Protein AF-A0AAV9ET97-F1 (afdb_monomer_lite)

pLDDT: mean 83.34, std 18.01, range [31.75, 98.81]

Radius of gyration: 20.13 Å; chains: 1; bounding box: 48×36×63 Å

Sequence (183 aa):
MKRQAHPFYPQLLMVDGNGLLHPRGFGLACHLGVLADLPTIGVGKNLHHVDGLTQSGMRQLLEASENCAKDLFFLTGNSGCTWGGALRSTPGSSKPIFISTGNRISLESSIKVVKMCCKYRVPESIRQADISSRAYLKNLEGSLMQHPSNEPGKEPSEDQQMTINLRRWVNLESTYAKGRAVI

Secondary structure (DSSP, 8-state):
--TT--TT--SSEEEEB-SSSSTTS--HHHHHHHHHTS-EEEEESS---BTTB-HHHHHHHHHHGGGS---EEEEE-TTS-EEEEEE--STT--S-EEEEEEESS-HHHHHHHHHHH-SSSS-HHHHHHHHHHHHHHHHHHHHHHSS----TTPPPPHHHHHHHHHHHHHHHHHHHHTT----

Foldseek 3Di:
DPPPDDPPDDQEEEDAKQACQEQVRGMPQQVCCVVVVHWYKYKYQDRDDHQNDDPVVVLVVLVVCPVPPDQKDFDQHPVRDGAAIFGPLDPPRPGTITMGGRDDDDRVVRVVVQSVQPPDRGGPNVVVVVVVVVVVVVVVVVVVVPDDDDPDPDDDDPVRVVVVVVVVVVVVVVCVVVPPDPD

Structure (mmCIF, N/CA/C/O backbone):
data_AF-A0AAV9ET97-F1
#
_entry.id   AF-A0AAV9ET97-F1
#
loop_
_atom_site.group_PDB
_atom_site.id
_atom_site.type_symbol
_atom_site.label_atom_id
_atom_site.label_alt_id
_atom_site.label_comp_id
_atom_site.label_asym_id
_atom_site.label_entity_id
_atom_site.label_seq_id
_atom_site.pdbx_PDB_ins_code
_atom_site.Cartn_x
_atom_site.Cartn_y
_atom_site.Cartn_z
_atom_site.occupancy
_atom_site.B_iso_or_equiv
_atom_site.auth_seq_id
_atom_site.auth_comp_id
_atom_site.auth_asym_id
_atom_site.auth_atom_id
_atom_site.pdbx_PDB_model_num
ATOM 1 N N . MET A 1 1 ? -19.667 -9.416 0.023 1.00 59.62 1 MET A N 1
ATOM 2 C CA . MET A 1 1 ? -20.090 -8.720 1.260 1.00 59.62 1 MET A CA 1
ATOM 3 C C . MET A 1 1 ? -20.540 -9.762 2.271 1.00 59.62 1 MET A C 1
ATOM 5 O O . MET A 1 1 ? -21.389 -10.578 1.918 1.00 59.62 1 MET A O 1
ATOM 9 N N . LYS A 1 2 ? -19.967 -9.779 3.482 1.00 70.75 2 LYS A N 1
ATOM 10 C CA . LYS A 1 2 ? -20.405 -10.695 4.549 1.00 70.75 2 LYS A CA 1
ATOM 11 C C . LYS A 1 2 ? -21.788 -10.249 5.036 1.00 70.75 2 LYS A C 1
ATOM 13 O O . LYS A 1 2 ? -21.910 -9.197 5.647 1.00 70.75 2 LYS A O 1
ATOM 18 N N . ARG A 1 3 ? -22.830 -11.021 4.707 1.00 68.31 3 ARG A N 1
ATOM 19 C CA . ARG A 1 3 ? -24.248 -10.634 4.882 1.00 68.31 3 ARG A CA 1
ATOM 20 C C . ARG A 1 3 ? -24.715 -10.568 6.345 1.00 68.31 3 ARG A C 1
ATOM 22 O O . ARG A 1 3 ? -25.786 -10.039 6.595 1.00 68.31 3 ARG A O 1
ATOM 29 N N . GLN A 1 4 ? -23.927 -11.088 7.287 1.00 81.62 4 GLN A N 1
ATOM 30 C CA . GLN A 1 4 ? -24.234 -11.134 8.727 1.00 81.62 4 GLN A CA 1
ATOM 31 C C . GLN A 1 4 ? -23.124 -10.504 9.587 1.00 81.62 4 GLN A C 1
ATOM 33 O O . GLN A 1 4 ? -22.920 -10.883 10.736 1.00 81.62 4 GLN A O 1
ATOM 38 N N . ALA A 1 5 ? -22.336 -9.592 9.018 1.00 82.62 5 ALA A N 1
ATOM 39 C CA . ALA A 1 5 ? -21.253 -8.963 9.761 1.00 82.62 5 ALA A CA 1
ATOM 40 C C . ALA A 1 5 ? -21.760 -7.837 10.679 1.00 82.62 5 ALA A C 1
ATOM 42 O O . ALA A 1 5 ? -22.814 -7.250 10.442 1.00 82.62 5 ALA A O 1
ATOM 43 N N . HIS A 1 6 ? -20.972 -7.522 11.710 1.00 91.38 6 HIS A N 1
ATOM 44 C CA . HIS A 1 6 ? -21.209 -6.378 12.590 1.00 91.38 6 HIS A CA 1
ATOM 45 C C . HIS A 1 6 ? -21.387 -5.077 11.772 1.00 91.38 6 HIS A C 1
ATOM 47 O O . HIS A 1 6 ? -20.702 -4.923 10.759 1.00 91.38 6 HIS A O 1
ATOM 53 N N . PRO A 1 7 ? -22.216 -4.101 12.196 1.00 91.38 7 PRO A N 1
ATOM 54 C CA . PRO A 1 7 ? -22.425 -2.849 11.453 1.00 91.38 7 PRO A CA 1
ATOM 55 C C . PRO A 1 7 ? -21.145 -2.060 11.131 1.00 91.38 7 PRO A C 1
ATOM 57 O O . PRO A 1 7 ? -21.079 -1.359 10.127 1.00 91.38 7 PRO A O 1
ATOM 60 N N . PHE A 1 8 ? -20.112 -2.20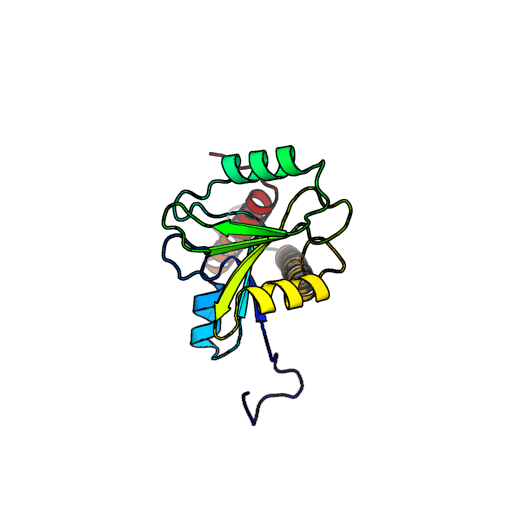3 11.963 1.00 91.44 8 PHE A N 1
ATOM 61 C CA . PHE A 1 8 ? -18.792 -1.585 11.762 1.00 91.44 8 PHE A CA 1
ATOM 62 C C . PHE A 1 8 ? -17.778 -2.494 11.057 1.00 91.44 8 PHE A C 1
ATOM 64 O O . PHE A 1 8 ? -16.581 -2.213 11.067 1.00 91.44 8 PHE A O 1
ATOM 71 N N . TYR A 1 9 ? -18.222 -3.608 10.475 1.00 93.00 9 TYR A N 1
ATOM 72 C CA . TYR A 1 9 ? -17.326 -4.493 9.750 1.00 93.00 9 TYR A CA 1
ATOM 73 C C . TYR A 1 9 ? -16.830 -3.806 8.471 1.00 93.00 9 TYR A C 1
ATOM 75 O O . TYR A 1 9 ? -17.643 -3.312 7.682 1.00 93.00 9 TYR A O 1
ATOM 83 N N . PRO A 1 10 ? -15.510 -3.762 8.233 1.00 94.62 10 PRO A N 1
ATOM 84 C CA . PRO A 1 10 ? -14.967 -3.025 7.109 1.00 94.62 10 PRO A CA 1
ATOM 85 C C . PRO A 1 10 ? -15.333 -3.700 5.788 1.00 94.62 10 PRO A C 1
ATOM 87 O O . PRO A 1 10 ? -15.259 -4.918 5.634 1.00 94.62 10 PRO A O 1
ATOM 90 N N . GLN A 1 11 ? -15.680 -2.882 4.800 1.00 95.25 11 GLN A N 1
ATOM 91 C CA . GLN A 1 11 ? -15.860 -3.331 3.417 1.00 95.25 11 GLN A CA 1
ATOM 92 C C . GLN A 1 11 ? -14.517 -3.496 2.694 1.00 95.25 11 GLN A C 1
ATOM 94 O O . GLN A 1 11 ? -14.438 -4.201 1.690 1.00 95.25 11 GLN A O 1
ATOM 99 N N . LEU A 1 12 ? -13.476 -2.835 3.204 1.00 97.06 12 LEU A N 1
ATOM 100 C CA . LEU A 1 12 ? -12.127 -2.816 2.664 1.00 97.06 12 LEU A CA 1
ATOM 101 C C . LEU A 1 12 ? -11.125 -2.549 3.789 1.00 97.06 12 LEU A C 1
ATOM 103 O O . LEU A 1 12 ? -11.388 -1.742 4.681 1.00 97.06 12 LEU A O 1
ATOM 107 N N . LEU A 1 13 ? -9.960 -3.187 3.713 1.00 97.94 13 LEU A N 1
ATOM 108 C CA . LEU A 1 13 ? -8.848 -2.970 4.634 1.00 97.94 13 LEU A CA 1
ATOM 109 C C . LEU A 1 13 ? -7.650 -2.350 3.905 1.00 97.94 13 LEU A C 1
ATOM 111 O O . LEU A 1 13 ? -7.198 -2.852 2.876 1.00 9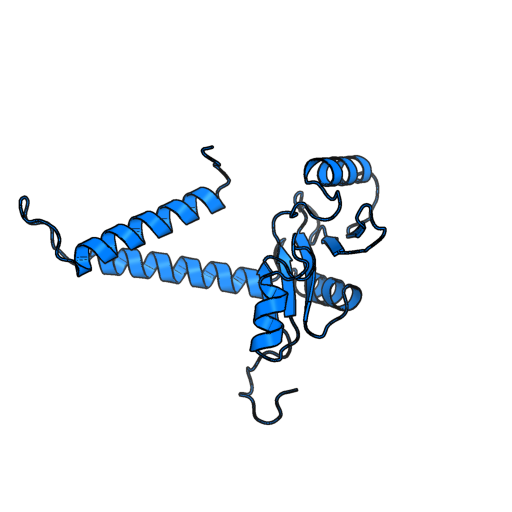7.94 13 LEU A O 1
ATOM 115 N N . MET A 1 14 ? -7.106 -1.270 4.463 1.00 98.50 14 MET A N 1
ATOM 116 C CA . MET A 1 14 ? -5.799 -0.741 4.070 1.00 98.50 14 MET A CA 1
ATOM 117 C C . MET A 1 14 ? -4.748 -1.274 5.035 1.00 98.50 14 MET A C 1
ATOM 119 O O . MET A 1 14 ? -4.918 -1.169 6.248 1.00 98.50 14 MET A O 1
ATOM 123 N N . VAL A 1 15 ? -3.676 -1.840 4.498 1.00 98.31 15 VAL A N 1
ATOM 124 C CA . VAL A 1 15 ? -2.622 -2.493 5.275 1.00 98.31 15 VAL A CA 1
ATOM 125 C C . VAL A 1 15 ? -1.333 -1.689 5.138 1.00 98.31 15 VAL A C 1
ATOM 127 O O . VAL A 1 15 ? -0.931 -1.373 4.018 1.00 98.31 15 VAL A O 1
ATOM 130 N N . ASP A 1 16 ? -0.682 -1.373 6.263 1.00 97.56 16 ASP A N 1
ATOM 131 C CA . ASP A 1 16 ? 0.663 -0.774 6.288 1.00 97.56 16 ASP A CA 1
ATOM 132 C C . ASP A 1 16 ? 1.697 -1.833 5.886 1.00 97.56 16 ASP A C 1
ATOM 134 O O . ASP A 1 16 ? 2.246 -2.561 6.711 1.00 97.56 16 ASP A O 1
ATOM 138 N N . GLY A 1 17 ? 1.867 -2.008 4.581 1.00 96.94 17 GLY A N 1
ATOM 139 C CA . GLY A 1 17 ? 2.626 -3.102 3.993 1.00 96.94 17 GLY A CA 1
ATOM 140 C C . GLY A 1 17 ? 2.250 -3.319 2.534 1.00 96.94 17 GLY A C 1
ATOM 141 O O . GLY A 1 17 ? 1.366 -2.658 1.995 1.00 96.94 17 GLY A O 1
ATOM 142 N N . ASN A 1 18 ? 2.924 -4.256 1.873 1.00 97.88 18 ASN A N 1
ATOM 143 C CA . ASN A 1 18 ? 2.721 -4.490 0.445 1.00 97.88 18 ASN A CA 1
ATOM 144 C C . ASN A 1 18 ? 1.680 -5.576 0.154 1.00 97.88 18 ASN A C 1
ATOM 146 O O . ASN A 1 18 ? 1.458 -6.486 0.955 1.00 97.88 18 ASN A O 1
ATOM 150 N N . GLY A 1 19 ? 1.057 -5.466 -1.017 1.00 98.25 19 GLY A N 1
ATOM 151 C CA . GLY A 1 19 ? 0.266 -6.505 -1.664 1.00 98.25 19 GLY A CA 1
ATOM 152 C C . GLY A 1 19 ? 1.089 -7.206 -2.744 1.00 98.25 19 GLY A C 1
ATOM 153 O O . GLY A 1 19 ? 2.129 -7.786 -2.433 1.00 98.25 19 GLY A O 1
ATOM 154 N N . LEU A 1 20 ? 0.650 -7.130 -4.004 1.00 97.56 20 LEU A N 1
ATOM 155 C CA . LEU A 1 20 ? 1.353 -7.730 -5.145 1.00 97.56 20 LEU A CA 1
ATOM 156 C C . LEU A 1 20 ? 2.767 -7.166 -5.345 1.00 97.56 20 LEU A C 1
ATOM 158 O O . LEU A 1 20 ? 3.630 -7.898 -5.816 1.00 97.56 20 LEU A O 1
ATOM 162 N N . LEU A 1 21 ? 3.032 -5.911 -4.949 1.00 96.88 21 LEU A N 1
ATOM 163 C CA . LEU A 1 21 ? 4.361 -5.274 -4.973 1.00 96.88 21 LEU A CA 1
ATOM 164 C C . LEU A 1 21 ? 5.288 -5.889 -3.909 1.00 96.88 21 LEU A C 1
ATOM 166 O O . LEU A 1 21 ? 5.671 -5.268 -2.919 1.00 96.88 21 LEU A O 1
ATOM 170 N N . HIS A 1 22 ? 5.618 -7.157 -4.092 1.00 96.44 22 HIS A N 1
ATOM 171 C CA . HIS A 1 22 ? 6.396 -7.970 -3.179 1.00 96.44 22 HIS A CA 1
ATOM 172 C C . HIS A 1 22 ? 7.272 -8.928 -4.000 1.00 96.44 22 HIS A C 1
ATOM 174 O O . HIS A 1 22 ? 6.802 -9.408 -5.028 1.00 96.44 22 HIS A O 1
ATOM 180 N N . PRO A 1 23 ? 8.498 -9.284 -3.563 1.00 92.69 23 PRO A N 1
ATOM 181 C CA . PRO A 1 23 ? 9.394 -10.145 -4.348 1.00 92.69 23 PRO A CA 1
ATOM 182 C C . PRO A 1 23 ? 8.786 -11.491 -4.767 1.00 92.69 23 PRO A C 1
ATOM 184 O O . PRO A 1 23 ? 9.138 -12.045 -5.798 1.00 92.69 23 PRO A O 1
ATOM 187 N N . ARG A 1 24 ? 7.848 -12.009 -3.964 1.00 94.69 24 ARG A N 1
ATOM 188 C CA . ARG A 1 24 ? 7.096 -13.249 -4.234 1.00 94.69 24 ARG A CA 1
ATOM 189 C C . ARG A 1 24 ? 5.695 -13.020 -4.820 1.00 94.69 24 ARG A C 1
ATOM 191 O O . ARG A 1 24 ? 4.883 -13.933 -4.803 1.00 94.69 24 ARG A O 1
ATOM 198 N N . GLY A 1 25 ? 5.356 -11.791 -5.207 1.00 95.44 25 GLY A N 1
ATOM 199 C CA . GLY A 1 25 ? 4.017 -11.421 -5.683 1.00 95.44 25 GLY A CA 1
ATOM 200 C C . GLY A 1 25 ? 2.892 -11.568 -4.651 1.00 95.44 25 GLY A C 1
ATOM 201 O O . GLY A 1 25 ? 1.725 -11.525 -5.014 1.00 95.44 25 GLY A O 1
ATOM 202 N N . PHE A 1 26 ? 3.216 -11.772 -3.370 1.00 97.56 26 PHE A N 1
ATOM 203 C CA . PHE A 1 26 ? 2.240 -12.062 -2.318 1.00 97.56 26 PHE A CA 1
ATOM 204 C C . PHE A 1 26 ? 2.684 -11.473 -0.973 1.00 97.56 26 PHE A C 1
ATOM 206 O O . PHE A 1 26 ? 3.321 -12.141 -0.157 1.00 97.56 26 PHE A O 1
ATOM 213 N N . GLY A 1 27 ? 2.422 -10.180 -0.775 1.00 97.81 27 GLY A N 1
ATOM 214 C CA . GLY A 1 27 ? 2.723 -9.469 0.467 1.00 97.81 27 GLY A CA 1
ATOM 215 C C . GLY A 1 27 ? 1.649 -9.628 1.552 1.00 97.81 27 GLY A C 1
ATOM 216 O O . GLY A 1 27 ? 0.651 -10.331 1.380 1.00 97.81 27 GLY A O 1
ATOM 217 N N . LEU A 1 28 ? 1.838 -8.931 2.679 1.00 98.12 28 LEU A N 1
ATOM 218 C CA . LEU A 1 28 ? 0.938 -8.978 3.837 1.00 98.12 28 LEU A CA 1
ATOM 219 C C . LEU A 1 28 ? -0.509 -8.610 3.481 1.00 98.12 28 LEU A C 1
ATOM 221 O O . LEU A 1 28 ? -1.437 -9.252 3.967 1.00 98.12 28 LEU A O 1
ATOM 225 N N . ALA A 1 29 ? -0.714 -7.613 2.615 1.00 98.44 29 ALA A N 1
ATOM 226 C CA . ALA A 1 29 ? -2.057 -7.205 2.212 1.00 98.44 29 ALA A CA 1
ATOM 227 C C . ALA A 1 29 ? -2.774 -8.304 1.412 1.00 98.44 29 ALA A C 1
ATOM 229 O O . ALA A 1 29 ? -3.967 -8.525 1.619 1.00 98.44 29 ALA A O 1
ATOM 230 N N . CYS A 1 30 ? -2.055 -9.024 0.542 1.00 98.62 30 CYS A N 1
ATOM 231 C CA . CYS A 1 30 ? -2.596 -10.185 -0.169 1.00 98.62 30 CYS A CA 1
ATOM 232 C C . CYS A 1 30 ? -2.950 -11.300 0.813 1.00 98.62 30 CYS A C 1
ATOM 234 O O . CYS A 1 30 ? -4.077 -11.789 0.812 1.00 98.62 30 CYS A O 1
ATOM 236 N N . HIS A 1 31 ? -2.006 -11.646 1.691 1.00 98.50 31 HIS A N 1
ATOM 237 C CA . HIS A 1 31 ? -2.173 -12.724 2.657 1.00 98.50 31 HIS A CA 1
ATOM 238 C C . HIS A 1 31 ? -3.376 -12.490 3.580 1.00 98.50 31 HIS A C 1
ATOM 240 O O . HIS A 1 31 ? -4.258 -13.344 3.672 1.00 98.50 31 HIS A O 1
ATOM 246 N N . LEU A 1 32 ? -3.463 -11.303 4.190 1.00 98.12 32 LEU A N 1
ATOM 247 C CA . LEU A 1 32 ? -4.587 -10.927 5.044 1.00 98.12 32 LEU A CA 1
ATOM 248 C C . LEU A 1 32 ? -5.909 -10.930 4.272 1.00 98.12 32 LEU A C 1
ATOM 250 O O . LEU A 1 32 ? -6.915 -11.405 4.787 1.00 98.12 32 LEU A O 1
ATOM 254 N N . GLY A 1 33 ? -5.919 -10.410 3.043 1.00 98.00 33 GLY A N 1
ATOM 255 C CA . GLY A 1 33 ? -7.137 -10.307 2.243 1.00 98.00 33 GLY A CA 1
ATOM 256 C C . GLY A 1 33 ? -7.726 -11.663 1.879 1.00 98.00 33 GLY A C 1
ATOM 257 O O . GLY A 1 33 ? -8.943 -11.832 1.956 1.00 98.00 33 GLY A O 1
ATOM 258 N N . VAL A 1 34 ? -6.868 -12.627 1.532 1.00 97.81 34 VAL A N 1
ATOM 259 C CA . VAL A 1 34 ? -7.275 -14.009 1.253 1.00 97.81 34 VAL A CA 1
ATOM 260 C C . VAL A 1 34 ? -7.846 -14.665 2.510 1.00 97.81 34 VAL A C 1
ATOM 262 O O . VAL A 1 34 ? -8.966 -15.164 2.465 1.00 97.81 34 VAL A O 1
ATOM 265 N N . LEU A 1 35 ? -7.129 -14.608 3.639 1.00 97.75 35 LEU A N 1
ATOM 266 C CA . LEU A 1 35 ? -7.578 -15.230 4.892 1.00 97.75 35 LEU A CA 1
ATOM 267 C C . LEU A 1 35 ? -8.861 -14.598 5.449 1.00 97.75 35 LEU A C 1
ATOM 269 O O . LEU A 1 35 ? -9.736 -15.297 5.954 1.00 97.75 35 LEU A O 1
ATOM 273 N N . ALA A 1 36 ? -8.988 -13.273 5.362 1.00 93.69 36 ALA A N 1
ATOM 274 C CA . ALA A 1 36 ? -10.145 -12.549 5.879 1.00 93.69 36 ALA A CA 1
ATOM 275 C C . ALA A 1 36 ? -11.361 -12.584 4.936 1.00 93.69 36 ALA A C 1
ATOM 277 O O . ALA A 1 36 ? -12.456 -12.182 5.348 1.00 93.69 36 ALA A O 1
ATOM 278 N N . ASP A 1 37 ? -11.174 -13.042 3.693 1.00 94.81 37 ASP A N 1
ATOM 279 C CA . ASP A 1 37 ? -12.110 -12.897 2.576 1.00 94.81 37 ASP A CA 1
ATOM 280 C C . ASP A 1 37 ? -12.622 -11.451 2.431 1.00 94.81 37 ASP A C 1
ATOM 282 O O . ASP A 1 37 ? -13.823 -11.163 2.422 1.00 94.81 37 ASP A O 1
ATOM 286 N N . LEU A 1 38 ? -11.674 -10.514 2.379 1.00 95.88 38 LEU A N 1
ATOM 287 C CA . LEU A 1 38 ? -11.934 -9.078 2.303 1.00 95.88 38 LEU A CA 1
ATOM 288 C C . LEU A 1 38 ? -11.110 -8.413 1.198 1.00 95.88 38 LEU A C 1
ATOM 290 O O . LEU A 1 38 ? -9.961 -8.809 0.970 1.00 95.88 38 LEU A O 1
ATOM 294 N N . PRO A 1 39 ? -11.656 -7.373 0.538 1.00 98.19 39 PRO A N 1
ATOM 295 C CA . PRO A 1 39 ? -10.859 -6.475 -0.274 1.00 98.19 39 PRO A CA 1
ATOM 296 C C . PRO A 1 39 ? -9.747 -5.829 0.553 1.00 98.19 39 PRO A C 1
ATOM 298 O O . PRO A 1 39 ? -10.006 -5.251 1.613 1.00 98.19 39 PRO A O 1
ATOM 301 N N . THR A 1 40 ? -8.513 -5.908 0.064 1.00 98.69 40 THR A N 1
ATOM 302 C CA . THR A 1 40 ? -7.345 -5.323 0.733 1.00 98.69 40 THR A CA 1
ATOM 303 C C . THR A 1 40 ? -6.495 -4.507 -0.224 1.00 98.69 40 THR A C 1
ATOM 305 O O . THR A 1 40 ? -6.321 -4.864 -1.391 1.00 98.69 40 THR A O 1
ATOM 308 N N . ILE A 1 41 ? -5.921 -3.426 0.299 1.00 98.81 41 ILE A N 1
ATOM 309 C CA . ILE A 1 41 ? -4.941 -2.583 -0.387 1.00 98.81 41 ILE A CA 1
ATOM 310 C C . ILE A 1 41 ? -3.658 -2.573 0.441 1.00 98.81 41 ILE A C 1
ATOM 312 O O . ILE A 1 41 ? -3.703 -2.303 1.642 1.00 98.81 41 ILE A O 1
ATOM 316 N N . GLY A 1 42 ? -2.521 -2.839 -0.199 1.00 98.62 42 GLY A N 1
ATOM 317 C CA . GLY A 1 42 ? -1.213 -2.617 0.404 1.0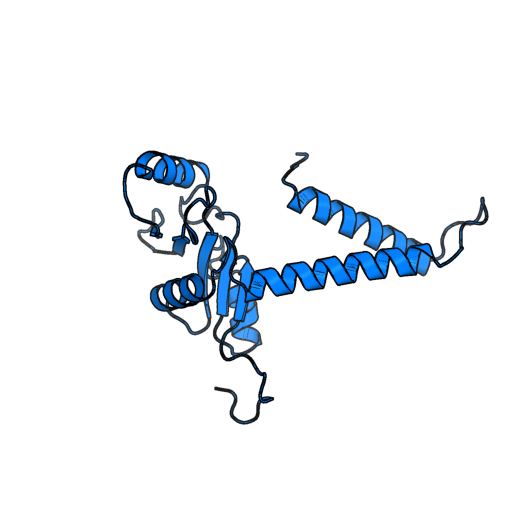0 98.62 42 GLY A CA 1
ATOM 318 C C . GLY A 1 42 ? -0.768 -1.172 0.206 1.00 98.62 42 GLY A C 1
ATOM 319 O O . GLY A 1 42 ? -0.750 -0.688 -0.927 1.00 98.62 42 GLY A O 1
ATOM 320 N N . VAL A 1 43 ? -0.411 -0.490 1.293 1.00 98.50 43 VAL A N 1
ATOM 321 C CA . VAL A 1 43 ? 0.145 0.866 1.284 1.00 98.50 43 VAL A CA 1
ATOM 322 C C . VAL A 1 43 ? 1.493 0.850 2.002 1.00 98.50 43 VAL A C 1
ATOM 324 O O . VAL A 1 43 ? 1.571 0.913 3.226 1.00 98.50 43 VAL A O 1
ATOM 327 N N . GLY A 1 44 ? 2.570 0.765 1.228 1.00 96.25 44 GLY A N 1
ATOM 328 C CA . GLY A 1 44 ? 3.941 0.785 1.720 1.00 96.25 44 GLY A CA 1
ATOM 329 C C . GLY A 1 44 ? 4.509 2.200 1.839 1.00 96.25 44 GLY A C 1
ATOM 330 O O . GLY A 1 44 ? 4.247 3.080 1.017 1.00 96.25 44 GLY A O 1
ATOM 331 N N . LYS A 1 45 ? 5.359 2.425 2.846 1.00 92.94 45 LYS A N 1
ATOM 332 C CA . LYS A 1 45 ? 6.141 3.672 2.998 1.00 92.94 45 LYS A CA 1
ATOM 333 C C . LYS A 1 45 ? 7.461 3.644 2.219 1.00 92.94 45 LYS A C 1
ATOM 335 O O . LYS A 1 45 ? 8.042 4.707 2.014 1.00 92.94 45 LYS A O 1
ATOM 340 N N . ASN A 1 46 ? 7.894 2.450 1.806 1.00 90.88 46 ASN A N 1
ATOM 341 C CA . ASN A 1 46 ? 9.117 2.159 1.064 1.00 90.88 46 ASN A CA 1
ATOM 342 C C . ASN A 1 46 ? 8.790 1.217 -0.111 1.00 90.88 46 ASN A C 1
ATOM 344 O O . ASN A 1 46 ? 7.999 0.289 0.045 1.00 90.88 46 ASN A O 1
ATOM 348 N N . LEU A 1 47 ? 9.428 1.430 -1.259 1.00 89.88 47 LEU A N 1
ATOM 349 C CA . LEU A 1 47 ? 9.444 0.518 -2.398 1.00 89.88 47 LEU A CA 1
ATOM 350 C C . LEU A 1 47 ? 10.268 -0.736 -2.083 1.00 89.88 47 LEU A C 1
ATOM 352 O O . LEU A 1 47 ? 11.401 -0.640 -1.602 1.00 89.88 47 LEU A O 1
ATOM 356 N N . HIS A 1 48 ? 9.704 -1.903 -2.387 1.00 89.25 48 HIS A N 1
ATOM 357 C CA . HIS A 1 48 ? 10.431 -3.170 -2.397 1.00 89.25 48 HIS A CA 1
ATOM 358 C C . HIS A 1 48 ? 11.119 -3.376 -3.746 1.00 89.25 48 HIS A C 1
ATOM 360 O O . HIS A 1 48 ? 10.593 -2.965 -4.779 1.00 89.25 48 HIS A O 1
ATOM 366 N N . HIS A 1 49 ? 12.271 -4.049 -3.734 1.00 89.75 49 HIS A N 1
ATOM 367 C CA . HIS A 1 49 ? 12.924 -4.461 -4.969 1.00 89.75 49 HIS A CA 1
ATOM 368 C C . HIS A 1 49 ? 12.140 -5.608 -5.611 1.00 89.75 49 HIS A C 1
ATOM 370 O O . HIS A 1 49 ? 12.084 -6.708 -5.060 1.00 89.75 49 HIS A O 1
ATOM 376 N N . VAL A 1 50 ? 11.490 -5.328 -6.737 1.00 92.06 50 VAL A N 1
ATOM 377 C CA . VAL A 1 50 ? 10.634 -6.277 -7.459 1.00 92.06 50 VAL A CA 1
ATOM 378 C C . VAL A 1 50 ? 10.817 -6.029 -8.943 1.00 92.06 50 VAL A C 1
ATOM 380 O O . VAL A 1 50 ? 10.644 -4.899 -9.381 1.00 92.06 50 VAL A O 1
ATOM 383 N N . ASP A 1 51 ? 11.156 -7.066 -9.709 1.00 92.69 51 ASP A N 1
ATOM 384 C CA . ASP A 1 51 ? 11.163 -6.998 -11.178 1.00 92.69 51 ASP A CA 1
ATOM 385 C C . ASP A 1 51 ? 11.946 -5.786 -11.734 1.00 92.69 51 ASP A C 1
ATOM 387 O O . ASP A 1 51 ? 11.465 -5.024 -12.568 1.00 92.69 51 ASP A O 1
ATOM 391 N N . GLY A 1 52 ? 13.142 -5.536 -11.190 1.00 91.00 52 GLY A N 1
ATOM 392 C CA . GLY A 1 52 ? 13.996 -4.408 -11.585 1.00 91.00 52 GLY A CA 1
ATOM 393 C C . GLY A 1 52 ? 13.613 -3.045 -10.996 1.00 91.00 52 GLY A C 1
ATOM 394 O O . GLY A 1 52 ? 14.398 -2.102 -11.093 1.00 91.00 52 GLY A O 1
ATOM 395 N N . LEU A 1 53 ? 12.470 -2.924 -10.312 1.00 91.88 53 LEU A N 1
ATOM 396 C CA . LEU A 1 53 ? 12.098 -1.707 -9.592 1.00 91.88 53 LEU A CA 1
ATOM 397 C C . LEU A 1 53 ? 13.064 -1.479 -8.426 1.00 91.88 53 LEU A C 1
ATOM 399 O O . LEU A 1 53 ? 13.232 -2.326 -7.547 1.00 91.88 53 LEU A O 1
ATOM 403 N N . THR A 1 54 ? 13.710 -0.317 -8.400 1.00 88.44 54 THR A N 1
ATOM 404 C CA . THR A 1 54 ? 14.668 0.065 -7.357 1.00 88.44 54 THR A CA 1
ATOM 405 C C . THR A 1 54 ? 14.292 1.401 -6.738 1.00 88.44 54 THR A C 1
ATOM 407 O O . THR A 1 54 ? 13.703 2.272 -7.377 1.00 88.44 54 THR A O 1
ATOM 410 N N . GLN A 1 55 ? 14.675 1.581 -5.474 1.00 84.94 55 GLN A N 1
ATOM 411 C CA . GLN A 1 55 ? 14.517 2.852 -4.765 1.00 84.94 55 GLN A CA 1
ATOM 412 C C . GLN A 1 55 ? 15.294 3.988 -5.435 1.00 84.94 55 GLN A C 1
ATOM 414 O O . GLN A 1 55 ? 14.781 5.096 -5.543 1.00 84.94 55 GLN A O 1
ATOM 419 N N . SER A 1 56 ? 16.511 3.710 -5.912 1.00 83.94 56 SER A N 1
ATOM 420 C CA . SER A 1 56 ? 17.342 4.677 -6.634 1.00 83.94 56 SER A CA 1
ATOM 421 C C . SER A 1 56 ? 16.696 5.105 -7.949 1.00 83.94 56 SER A C 1
ATOM 423 O O . SER A 1 56 ? 16.557 6.304 -8.181 1.00 83.94 56 SER A O 1
ATOM 425 N N . GLY A 1 57 ? 16.228 4.152 -8.762 1.00 83.75 57 GLY A N 1
ATOM 426 C CA . GLY A 1 57 ? 15.534 4.453 -10.015 1.00 83.75 57 GLY A CA 1
ATOM 427 C C . GLY A 1 57 ? 14.245 5.243 -9.789 1.00 83.75 57 GLY A C 1
ATOM 428 O O . GLY A 1 57 ? 13.991 6.231 -10.474 1.00 83.75 57 GLY A O 1
ATOM 429 N N . MET A 1 58 ? 13.466 4.883 -8.762 1.00 84.75 58 MET A N 1
ATOM 430 C CA . MET A 1 58 ? 12.266 5.636 -8.392 1.00 84.75 58 MET A CA 1
ATOM 431 C C . MET A 1 58 ? 12.603 7.060 -7.945 1.00 84.75 58 MET A C 1
ATOM 433 O O . MET A 1 58 ? 11.918 8.005 -8.325 1.00 84.75 58 MET A O 1
ATOM 437 N N . ARG A 1 59 ? 13.649 7.230 -7.134 1.00 83.25 59 ARG A N 1
ATOM 438 C CA . ARG A 1 59 ? 14.077 8.545 -6.655 1.00 83.25 59 ARG A CA 1
ATOM 439 C C . ARG A 1 59 ? 14.495 9.450 -7.813 1.00 83.25 59 ARG A C 1
ATOM 441 O O . ARG A 1 59 ? 14.017 10.574 -7.876 1.00 83.25 59 ARG A O 1
ATOM 448 N N . GLN A 1 60 ? 15.283 8.934 -8.753 1.00 82.12 60 GLN A N 1
ATOM 449 C CA . GLN A 1 60 ? 15.670 9.666 -9.962 1.00 82.12 60 GLN A CA 1
ATOM 450 C C . GLN A 1 60 ? 14.454 10.053 -10.812 1.00 82.12 60 GLN A C 1
ATOM 452 O O . GLN A 1 60 ? 14.360 11.189 -11.267 1.00 82.12 60 GLN A O 1
ATOM 457 N N . LEU A 1 61 ? 13.492 9.138 -10.985 1.00 81.19 61 LEU A N 1
ATOM 458 C CA . LEU A 1 61 ? 12.252 9.421 -11.712 1.00 81.19 61 LEU A CA 1
ATOM 459 C C . LEU A 1 61 ? 11.444 10.534 -11.031 1.00 81.19 61 LEU A C 1
ATOM 461 O O . LEU A 1 61 ? 10.938 11.430 -11.702 1.00 81.19 61 LEU A O 1
ATOM 465 N N . LEU A 1 62 ? 11.349 10.494 -9.700 1.00 79.06 62 LEU A N 1
ATOM 466 C CA . LEU A 1 62 ? 10.650 11.504 -8.908 1.00 79.06 62 LEU A CA 1
ATOM 467 C C . LEU A 1 62 ? 11.331 12.870 -8.984 1.00 79.06 62 LEU A C 1
ATOM 469 O O . LEU A 1 62 ? 10.621 13.858 -9.147 1.00 79.06 62 LEU A O 1
ATOM 473 N N . GLU A 1 63 ? 12.660 12.915 -8.889 1.00 79.06 63 GLU A N 1
ATOM 474 C CA . GLU A 1 63 ? 13.476 14.133 -9.000 1.00 79.06 63 GLU A CA 1
ATOM 475 C C . GLU A 1 63 ? 13.355 14.748 -10.406 1.00 79.06 63 GLU A C 1
ATOM 477 O O . GLU A 1 63 ? 13.037 15.925 -10.548 1.00 79.06 63 GLU A O 1
ATOM 482 N N . ALA A 1 64 ? 13.477 13.940 -11.465 1.00 75.31 64 ALA A N 1
ATOM 483 C CA . ALA A 1 64 ? 13.295 14.402 -12.845 1.00 75.31 64 ALA A CA 1
ATOM 484 C C . ALA A 1 64 ? 11.868 14.915 -13.120 1.00 75.31 64 ALA A C 1
ATOM 486 O O . ALA A 1 64 ? 11.654 15.788 -13.962 1.00 75.31 64 ALA A O 1
ATOM 487 N N . SER A 1 65 ? 10.883 14.373 -12.403 1.00 69.19 65 SER A N 1
ATOM 488 C CA . SER A 1 65 ? 9.474 14.743 -12.529 1.00 69.19 65 SER A CA 1
ATOM 489 C C . SER A 1 65 ? 9.037 15.911 -11.642 1.00 69.19 65 SER A C 1
ATOM 491 O O . SER A 1 65 ? 7.860 16.256 -11.675 1.00 69.19 65 SER A O 1
ATOM 493 N N . GLU A 1 66 ? 9.930 16.547 -10.873 1.00 61.94 66 GLU A N 1
ATOM 494 C CA . GLU A 1 66 ? 9.568 17.704 -10.031 1.00 61.94 66 GLU A CA 1
ATOM 495 C C . GLU A 1 66 ? 8.997 18.882 -10.837 1.00 61.94 66 GLU A C 1
ATOM 497 O O . GLU A 1 66 ? 8.195 19.651 -10.314 1.00 61.94 66 GLU A O 1
ATOM 502 N N . ASN A 1 67 ? 9.301 18.949 -12.136 1.00 58.97 67 ASN A N 1
ATOM 503 C CA . ASN A 1 67 ? 8.744 19.925 -13.078 1.00 58.97 67 ASN A CA 1
ATOM 504 C C . ASN A 1 67 ? 7.405 19.493 -13.714 1.00 58.97 67 ASN A C 1
ATOM 506 O O . ASN A 1 67 ? 6.864 20.195 -14.567 1.00 58.97 67 ASN A O 1
ATOM 510 N N . CYS A 1 68 ? 6.867 18.328 -13.343 1.00 58.88 68 CYS A N 1
ATOM 511 C CA . CYS A 1 68 ? 5.642 17.753 -13.889 1.00 58.88 68 CYS A CA 1
ATOM 512 C C . CYS A 1 68 ? 4.590 17.602 -12.782 1.00 58.88 68 CYS A C 1
ATOM 514 O O . CYS A 1 68 ? 4.841 16.990 -11.750 1.00 58.88 68 CYS A O 1
ATOM 516 N N . ALA A 1 69 ? 3.364 18.073 -13.020 1.00 63.34 69 ALA A N 1
ATOM 517 C CA . ALA A 1 69 ? 2.248 18.001 -12.066 1.00 63.34 69 ALA A CA 1
ATOM 518 C C . ALA A 1 69 ? 1.661 16.578 -11.870 1.00 63.34 69 ALA A C 1
ATOM 520 O O . ALA A 1 69 ? 0.477 16.418 -11.570 1.00 63.34 69 ALA A O 1
ATOM 521 N N . LYS A 1 70 ? 2.448 15.519 -12.099 1.00 75.12 70 LYS A N 1
ATOM 522 C CA . LYS A 1 70 ? 1.995 14.134 -11.933 1.00 75.12 70 LYS A CA 1
ATOM 523 C C . LYS A 1 70 ? 2.241 13.672 -10.500 1.00 75.12 70 LYS A C 1
ATOM 525 O O . LYS A 1 70 ? 3.365 13.384 -10.110 1.00 75.12 70 LYS A O 1
ATOM 530 N N . ASP A 1 71 ? 1.156 13.514 -9.749 1.00 86.50 71 ASP A N 1
ATOM 531 C CA . ASP A 1 71 ? 1.195 12.966 -8.386 1.00 86.50 71 ASP A CA 1
ATOM 532 C C . ASP A 1 71 ? 1.316 11.435 -8.350 1.00 86.50 71 ASP A C 1
ATOM 534 O O . ASP A 1 71 ? 1.561 10.862 -7.289 1.00 86.50 71 ASP A O 1
ATOM 538 N N . LEU A 1 72 ? 1.105 10.758 -9.483 1.00 92.19 72 LEU A N 1
ATOM 539 C CA . LEU A 1 72 ? 1.027 9.302 -9.587 1.00 92.19 72 LEU A CA 1
ATOM 540 C C . LEU A 1 72 ? 1.957 8.772 -10.679 1.00 92.19 72 LEU A C 1
ATOM 542 O O . LEU A 1 72 ? 1.873 9.186 -11.836 1.00 92.19 72 LEU A O 1
ATOM 546 N N . PHE A 1 73 ? 2.756 7.773 -10.314 1.00 93.19 73 PHE A N 1
ATOM 547 C CA . PHE A 1 73 ? 3.621 7.021 -11.217 1.00 93.19 73 PHE A CA 1
ATOM 548 C C . PHE A 1 73 ? 3.288 5.539 -11.106 1.00 93.19 73 PHE A C 1
ATOM 550 O O . PHE A 1 73 ? 3.308 4.982 -10.009 1.00 93.19 73 PHE A O 1
ATOM 557 N N . PHE A 1 74 ? 2.984 4.887 -12.225 1.00 94.94 74 PHE A N 1
ATOM 558 C CA . PHE A 1 74 ? 2.817 3.436 -12.241 1.00 94.94 74 PHE A CA 1
ATOM 559 C C . PHE A 1 74 ? 4.177 2.744 -12.139 1.00 94.94 74 PHE A C 1
ATOM 561 O O . PHE A 1 74 ? 5.151 3.161 -12.761 1.00 94.94 74 PHE A O 1
ATOM 568 N N . LEU A 1 75 ? 4.231 1.690 -11.331 1.00 95.00 75 LEU A N 1
ATOM 569 C CA . LEU A 1 75 ? 5.434 0.914 -11.058 1.00 95.00 75 LEU A CA 1
ATOM 570 C C . LEU A 1 75 ? 5.454 -0.297 -11.985 1.00 95.00 75 LEU A C 1
ATOM 572 O O . LEU A 1 75 ? 5.019 -1.387 -11.608 1.00 95.00 75 LEU A O 1
ATOM 576 N N . THR A 1 76 ? 5.908 -0.075 -13.213 1.00 95.19 76 THR A N 1
ATOM 577 C CA . THR A 1 76 ? 6.061 -1.126 -14.220 1.00 95.19 76 THR A CA 1
ATOM 578 C C . THR A 1 76 ? 7.481 -1.671 -14.168 1.00 95.19 76 THR A C 1
ATOM 580 O O . THR A 1 76 ? 8.434 -0.907 -14.307 1.00 95.19 76 THR A O 1
ATOM 583 N N . GLY A 1 77 ? 7.615 -2.969 -13.906 1.00 94.00 77 GLY A N 1
ATOM 584 C CA . GLY A 1 77 ? 8.913 -3.635 -13.845 1.00 94.00 77 GLY A CA 1
ATOM 585 C C . GLY A 1 77 ? 9.451 -4.011 -15.227 1.00 94.00 77 GLY A C 1
ATOM 586 O O . GLY A 1 77 ? 8.807 -3.778 -16.253 1.00 94.00 77 GLY A O 1
ATOM 587 N N . ASN A 1 78 ? 10.635 -4.618 -15.253 1.00 94.50 78 ASN A N 1
ATOM 588 C CA . ASN A 1 78 ? 11.338 -5.007 -16.478 1.00 94.50 78 ASN A CA 1
ATOM 589 C C . ASN A 1 78 ? 10.560 -6.037 -17.309 1.00 94.50 78 ASN A C 1
ATOM 591 O O . ASN A 1 78 ? 10.697 -6.065 -18.529 1.00 94.50 78 ASN A O 1
ATOM 595 N N . SER A 1 79 ? 9.719 -6.855 -16.670 1.00 94.06 79 SER A N 1
ATOM 596 C CA . SER A 1 79 ? 8.815 -7.782 -17.362 1.00 94.06 79 SER A CA 1
ATOM 597 C C . SER A 1 79 ? 7.673 -7.095 -18.129 1.00 94.06 79 SER A C 1
ATOM 599 O O . SER A 1 79 ? 6.937 -7.760 -18.855 1.00 94.06 79 SER A O 1
ATOM 601 N N . GLY A 1 80 ? 7.476 -5.785 -17.943 1.00 94.44 80 GLY A N 1
ATOM 602 C CA . GLY A 1 80 ? 6.306 -5.049 -18.426 1.00 94.44 80 GLY A CA 1
ATOM 603 C C . GLY A 1 80 ? 5.084 -5.156 -17.506 1.00 94.44 80 GLY A C 1
ATOM 604 O O . GLY A 1 80 ? 4.067 -4.513 -17.765 1.00 94.44 80 GLY A O 1
ATOM 605 N N . CYS A 1 81 ? 5.164 -5.922 -16.413 1.00 95.12 81 CYS A N 1
ATOM 606 C CA . CYS A 1 81 ? 4.089 -6.029 -15.432 1.00 95.12 81 CYS A CA 1
ATOM 607 C C . CYS A 1 81 ? 4.017 -4.784 -14.534 1.00 95.12 81 CYS A C 1
ATOM 609 O O . CYS A 1 81 ? 5.031 -4.315 -14.011 1.00 95.12 81 CYS A O 1
ATOM 611 N N . THR A 1 82 ? 2.810 -4.251 -14.318 1.00 96.75 82 THR A N 1
ATOM 612 C CA . THR A 1 82 ? 2.571 -3.156 -13.368 1.00 96.75 82 THR A CA 1
ATOM 613 C C . THR A 1 82 ? 2.273 -3.711 -11.979 1.00 96.75 82 THR A C 1
ATOM 615 O O . THR A 1 82 ? 1.197 -4.247 -11.716 1.00 96.75 82 THR A O 1
ATOM 618 N N . TRP A 1 83 ? 3.216 -3.524 -11.061 1.00 97.12 83 TRP A N 1
ATOM 619 C CA . TRP A 1 83 ? 3.164 -4.065 -9.702 1.00 97.12 83 TRP A CA 1
ATOM 620 C C . TRP A 1 83 ? 2.426 -3.162 -8.706 1.00 97.12 83 TRP A C 1
ATOM 622 O O . TRP A 1 83 ? 1.982 -3.613 -7.648 1.00 97.12 83 TRP A O 1
ATOM 632 N N . GLY A 1 84 ? 2.291 -1.874 -9.024 1.00 97.25 84 GLY A N 1
ATOM 633 C CA . GLY A 1 84 ? 1.672 -0.894 -8.141 1.00 97.25 84 GLY A CA 1
ATOM 634 C C . GLY A 1 84 ? 1.744 0.534 -8.672 1.00 97.25 84 GLY A C 1
ATOM 635 O O . GLY A 1 84 ? 1.989 0.762 -9.855 1.00 97.25 84 GLY A O 1
ATOM 636 N N . GLY A 1 85 ? 1.550 1.504 -7.782 1.00 96.44 85 GLY A N 1
ATOM 637 C CA . GLY A 1 85 ? 1.708 2.927 -8.068 1.00 96.44 85 GLY A CA 1
ATOM 638 C C . GLY A 1 85 ? 2.417 3.661 -6.934 1.00 96.44 85 GLY A C 1
ATOM 639 O O . GLY A 1 85 ? 2.106 3.446 -5.766 1.00 96.44 85 GLY A O 1
ATOM 640 N N . ALA A 1 86 ? 3.355 4.543 -7.263 1.00 95.56 86 ALA A N 1
ATOM 641 C CA . ALA A 1 86 ? 3.905 5.518 -6.332 1.00 95.56 86 ALA A CA 1
ATOM 642 C C . ALA A 1 86 ? 3.053 6.789 -6.374 1.00 95.56 86 ALA A C 1
ATOM 644 O O . ALA A 1 86 ? 2.922 7.420 -7.423 1.00 95.56 86 ALA A O 1
ATOM 645 N N . LEU A 1 87 ? 2.478 7.157 -5.231 1.00 94.06 87 LEU A N 1
ATOM 646 C CA . LEU A 1 87 ? 1.589 8.302 -5.080 1.00 94.06 87 LEU A CA 1
ATOM 647 C C . LEU A 1 87 ? 2.210 9.337 -4.135 1.00 94.06 87 LEU A C 1
ATOM 649 O O . LEU A 1 87 ? 2.467 9.045 -2.964 1.00 94.06 87 LEU A O 1
ATOM 653 N N . ARG A 1 88 ? 2.390 10.569 -4.615 1.00 92.12 88 ARG A N 1
ATOM 654 C CA . ARG A 1 88 ? 2.532 11.760 -3.767 1.00 92.12 88 ARG A CA 1
ATOM 655 C C . ARG A 1 88 ? 1.133 12.156 -3.304 1.00 92.12 88 ARG A C 1
ATOM 657 O O . ARG A 1 88 ? 0.350 12.740 -4.040 1.00 92.12 88 ARG A O 1
ATOM 664 N N . SER A 1 89 ? 0.783 11.732 -2.099 1.00 87.12 89 SER A N 1
ATOM 665 C CA . SER A 1 89 ? -0.603 11.725 -1.622 1.00 87.12 89 SER A CA 1
ATOM 666 C C . SER A 1 89 ? -1.143 13.088 -1.192 1.00 87.12 89 SER A C 1
ATOM 668 O O . SER A 1 89 ? -2.355 13.282 -1.223 1.00 87.12 89 SER A O 1
ATOM 670 N N . THR A 1 90 ? -0.276 14.032 -0.816 1.00 86.25 90 THR A N 1
ATOM 671 C CA . THR A 1 90 ? -0.661 15.400 -0.437 1.00 86.25 90 THR A CA 1
ATOM 672 C C . THR A 1 90 ? 0.331 16.434 -0.981 1.00 86.25 90 THR A C 1
ATOM 674 O O . THR A 1 90 ? 1.531 16.131 -1.039 1.00 86.25 90 THR A O 1
ATOM 677 N N . PRO A 1 91 ? -0.115 17.670 -1.294 1.00 81.50 91 PRO A N 1
ATOM 678 C CA . PRO A 1 91 ? 0.785 18.775 -1.622 1.00 81.50 91 PRO A CA 1
ATOM 679 C C . PRO A 1 91 ? 1.851 18.966 -0.535 1.00 81.50 91 PRO A C 1
ATOM 681 O O . PRO A 1 91 ? 1.552 18.890 0.657 1.00 81.50 91 PRO A O 1
ATOM 684 N N . GLY A 1 92 ? 3.107 19.157 -0.939 1.00 73.88 92 GLY A N 1
ATOM 685 C CA . GLY A 1 92 ? 4.242 19.311 -0.019 1.00 73.88 92 GLY A CA 1
ATOM 686 C C . GLY A 1 92 ? 4.817 18.006 0.552 1.00 73.88 92 GLY A C 1
ATOM 687 O O . GLY A 1 92 ? 5.807 18.047 1.281 1.00 73.88 92 GLY A O 1
ATOM 688 N N . SER A 1 93 ? 4.258 16.832 0.227 1.00 78.38 93 SER A N 1
ATOM 689 C CA . SER A 1 93 ? 4.876 15.558 0.611 1.00 78.38 93 SER A CA 1
ATOM 690 C C . SER A 1 93 ? 6.050 15.215 -0.309 1.00 78.38 93 SER A C 1
ATOM 692 O O . SER A 1 93 ? 5.855 14.887 -1.477 1.00 78.38 93 SER A O 1
ATOM 694 N N . SER A 1 94 ? 7.273 15.235 0.225 1.00 79.94 94 SER A N 1
ATOM 695 C CA . SER A 1 94 ? 8.481 14.863 -0.529 1.00 79.94 94 SER A CA 1
ATOM 696 C C . SER A 1 94 ? 8.634 13.352 -0.734 1.00 79.94 94 SER A C 1
ATOM 698 O O . SER A 1 94 ? 9.319 12.912 -1.654 1.00 79.94 94 SER A O 1
ATOM 700 N N . LYS A 1 95 ? 7.994 12.534 0.113 1.00 88.31 95 LYS A N 1
ATOM 701 C CA . LYS A 1 95 ? 8.121 11.071 0.090 1.00 88.31 95 LYS A CA 1
ATOM 702 C C . LYS A 1 95 ? 6.809 10.425 -0.355 1.00 88.31 95 LYS A C 1
ATOM 704 O O . LYS A 1 95 ? 5.836 10.507 0.403 1.00 88.31 95 LYS A O 1
ATOM 709 N N . PRO A 1 96 ? 6.772 9.716 -1.495 1.00 92.56 96 PRO A N 1
ATOM 710 C CA . PRO A 1 96 ? 5.560 9.032 -1.922 1.00 92.56 96 PRO A CA 1
ATOM 711 C C . PRO A 1 96 ? 5.191 7.891 -0.966 1.00 92.56 96 PRO A C 1
ATOM 713 O O . PRO A 1 96 ? 5.979 7.466 -0.109 1.00 92.56 96 PRO A O 1
ATOM 716 N N . ILE A 1 97 ? 3.972 7.397 -1.131 1.00 95.94 97 ILE A N 1
ATOM 717 C CA . ILE A 1 97 ? 3.527 6.089 -0.652 1.00 95.94 97 ILE A CA 1
ATOM 718 C C . ILE A 1 97 ? 3.397 5.144 -1.849 1.00 95.94 97 ILE A C 1
ATOM 720 O O . ILE A 1 97 ? 3.119 5.581 -2.964 1.00 95.94 97 ILE A O 1
ATOM 724 N N . PHE A 1 98 ? 3.605 3.854 -1.620 1.00 97.38 98 PHE A N 1
ATOM 725 C CA . PHE A 1 98 ? 3.586 2.824 -2.653 1.00 97.38 98 PHE A CA 1
ATOM 726 C C . PHE A 1 98 ? 2.334 1.976 -2.486 1.00 97.38 98 PHE A C 1
ATOM 728 O O . PHE A 1 98 ? 2.146 1.315 -1.469 1.00 97.38 98 PHE A O 1
ATOM 735 N N . ILE A 1 99 ? 1.455 2.030 -3.474 1.00 98.38 99 ILE A N 1
ATOM 736 C CA . ILE A 1 99 ? 0.144 1.396 -3.455 1.00 98.38 99 ILE A CA 1
ATOM 737 C C . ILE A 1 99 ? 0.217 0.145 -4.311 1.00 98.38 99 ILE A C 1
ATOM 739 O O . ILE A 1 99 ? 0.682 0.189 -5.447 1.00 98.38 99 ILE A O 1
ATOM 743 N N . SER A 1 100 ? -0.267 -0.970 -3.783 1.00 98.50 100 SER A N 1
ATOM 744 C CA . SER A 1 100 ? -0.367 -2.222 -4.525 1.00 98.50 100 SER A CA 1
ATOM 745 C C . SER A 1 100 ? -1.656 -2.953 -4.186 1.00 98.50 100 SER A C 1
ATOM 747 O O . SER A 1 100 ? -2.184 -2.847 -3.077 1.00 98.50 100 SER A O 1
ATOM 749 N N . THR A 1 101 ? -2.171 -3.699 -5.158 1.00 98.56 101 THR A N 1
ATOM 750 C CA . THR A 1 101 ? -3.350 -4.544 -4.966 1.00 98.56 101 THR A CA 1
ATOM 751 C C . THR A 1 101 ? -3.070 -5.586 -3.891 1.00 98.56 101 THR A C 1
ATOM 753 O O . THR A 1 101 ? -2.065 -6.286 -3.975 1.00 98.56 101 THR A O 1
ATOM 756 N N . GLY A 1 102 ? -3.948 -5.705 -2.895 1.00 98.50 102 GLY A N 1
ATOM 757 C CA . GLY A 1 102 ? -3.928 -6.814 -1.944 1.00 98.50 102 GLY A CA 1
ATOM 758 C C . GLY A 1 102 ? -4.800 -7.967 -2.435 1.00 98.50 102 GLY A C 1
ATOM 759 O O . GLY A 1 102 ? -4.288 -8.982 -2.897 1.00 98.50 102 GLY A O 1
ATOM 760 N N . ASN A 1 103 ? -6.120 -7.806 -2.355 1.00 98.50 103 ASN A N 1
ATOM 761 C CA . ASN A 1 103 ? -7.101 -8.841 -2.689 1.00 98.50 103 ASN A CA 1
ATOM 762 C C . ASN A 1 103 ? -8.414 -8.215 -3.177 1.00 98.50 103 ASN A C 1
ATOM 764 O O . ASN A 1 103 ? -8.811 -7.174 -2.661 1.00 98.50 103 ASN A O 1
ATOM 768 N N . ARG A 1 104 ? -9.110 -8.864 -4.124 1.00 97.81 104 ARG A N 1
ATOM 769 C CA . ARG A 1 104 ? -10.475 -8.517 -4.594 1.00 97.81 104 ARG A CA 1
ATOM 770 C C . ARG A 1 104 ? -10.714 -7.025 -4.933 1.00 97.81 104 ARG A C 1
ATOM 772 O O . ARG A 1 104 ? -11.837 -6.541 -4.817 1.00 97.81 104 ARG A O 1
ATOM 779 N N . ILE A 1 105 ? -9.685 -6.295 -5.367 1.00 98.25 105 ILE A N 1
ATOM 780 C CA . ILE A 1 105 ? -9.777 -4.900 -5.825 1.00 98.25 105 ILE A CA 1
ATOM 781 C C . ILE A 1 105 ? -8.756 -4.650 -6.941 1.00 98.25 105 ILE A C 1
ATOM 783 O O . ILE A 1 105 ? -7.680 -5.240 -6.936 1.00 98.25 105 ILE A O 1
ATOM 787 N N . SER A 1 106 ? -9.081 -3.799 -7.916 1.00 98.44 106 SER A N 1
ATOM 788 C CA . SER A 1 106 ? -8.130 -3.416 -8.966 1.00 98.44 106 SER A CA 1
ATOM 789 C C . SER A 1 106 ? -7.116 -2.390 -8.451 1.00 98.44 106 SER A C 1
ATOM 791 O O . SER A 1 106 ? -7.375 -1.661 -7.487 1.00 98.44 106 SER A O 1
ATOM 793 N N . LEU A 1 107 ? -5.963 -2.282 -9.116 1.00 98.44 107 LEU A N 1
ATOM 794 C CA . LEU A 1 107 ? -4.953 -1.281 -8.764 1.00 98.44 107 LEU A CA 1
ATOM 795 C C . LEU A 1 107 ? -5.497 0.149 -8.912 1.00 98.44 107 LEU A C 1
ATOM 797 O O . LEU A 1 107 ? -5.290 0.986 -8.038 1.00 98.44 107 LEU A O 1
ATOM 801 N N . GLU A 1 108 ? -6.240 0.422 -9.984 1.00 98.00 108 GLU A N 1
ATOM 802 C CA . GLU A 1 108 ? -6.818 1.743 -10.241 1.00 98.00 108 GLU A CA 1
ATOM 803 C C . GLU A 1 108 ? -7.801 2.164 -9.137 1.00 98.00 108 GLU A C 1
ATOM 805 O O . GLU A 1 108 ? -7.690 3.260 -8.580 1.00 98.00 108 GLU A O 1
ATOM 810 N N . SER A 1 109 ? -8.729 1.275 -8.766 1.00 98.31 109 SER A N 1
ATOM 811 C CA . SER A 1 109 ? -9.654 1.517 -7.656 1.00 98.31 109 SER A CA 1
ATOM 812 C C . SER A 1 109 ? -8.904 1.668 -6.336 1.00 98.31 109 SER A C 1
ATOM 814 O O . SER A 1 109 ? -9.243 2.545 -5.545 1.00 98.31 109 SER A O 1
ATOM 816 N N . SER A 1 110 ? -7.851 0.876 -6.120 1.00 98.44 110 SER A N 1
ATOM 817 C CA . SER A 1 110 ? -7.014 0.981 -4.923 1.00 98.44 110 SER A CA 1
ATOM 818 C C . SER A 1 110 ? -6.395 2.371 -4.789 1.00 98.44 110 SER A C 1
ATOM 820 O O . SER A 1 110 ? -6.494 2.992 -3.733 1.00 98.44 110 SER A O 1
ATOM 822 N N . ILE A 1 111 ? -5.815 2.899 -5.870 1.00 98.00 111 ILE A N 1
ATOM 823 C CA . ILE A 1 111 ? -5.202 4.233 -5.890 1.00 98.00 111 ILE A CA 1
ATOM 824 C C . ILE A 1 111 ? -6.243 5.322 -5.612 1.00 98.00 111 ILE A C 1
ATOM 826 O O . ILE A 1 111 ? -5.990 6.211 -4.798 1.00 98.00 111 ILE A O 1
ATOM 830 N N . LYS A 1 112 ? -7.422 5.242 -6.243 1.00 97.62 112 LYS A N 1
ATOM 831 C CA . LYS A 1 112 ? -8.524 6.195 -6.029 1.00 97.62 112 LYS A CA 1
ATOM 832 C C . LYS A 1 112 ? -8.965 6.224 -4.564 1.00 97.62 112 LYS A C 1
ATOM 834 O O . LYS A 1 112 ? -9.006 7.295 -3.962 1.00 97.62 112 LYS A O 1
ATOM 839 N N . VAL A 1 113 ? -9.230 5.054 -3.980 1.00 98.06 113 VAL A N 1
ATOM 840 C CA . VAL A 1 113 ? -9.668 4.927 -2.581 1.00 98.06 113 VAL A CA 1
ATOM 841 C C . VAL A 1 113 ? -8.590 5.441 -1.624 1.00 98.06 113 VAL A C 1
ATOM 843 O O . VAL A 1 113 ? -8.888 6.234 -0.736 1.00 98.06 113 VAL A O 1
ATOM 846 N N . VAL A 1 114 ? -7.325 5.059 -1.831 1.00 97.88 114 VAL A N 1
ATOM 847 C CA . VAL A 1 114 ? -6.201 5.550 -1.019 1.00 97.88 114 VAL A CA 1
ATOM 848 C C . VAL A 1 114 ? -6.100 7.072 -1.082 1.00 97.88 114 VAL A C 1
ATOM 850 O O . VAL A 1 114 ? -6.035 7.708 -0.032 1.00 97.88 114 VAL A O 1
ATOM 853 N N . LYS A 1 115 ? -6.161 7.667 -2.282 1.00 95.75 115 LYS A N 1
ATOM 854 C CA . LYS A 1 115 ? -6.097 9.124 -2.463 1.00 95.75 115 LYS A CA 1
ATOM 855 C C . LYS A 1 115 ? -7.231 9.842 -1.724 1.00 95.75 115 LYS A C 1
ATOM 857 O O . LYS A 1 115 ? -6.974 10.835 -1.054 1.00 95.75 115 LYS A O 1
ATOM 862 N N . MET A 1 116 ? -8.457 9.318 -1.777 1.00 96.56 116 MET A N 1
ATOM 863 C CA . MET A 1 116 ? -9.606 9.885 -1.051 1.00 96.56 116 MET A CA 1
ATOM 864 C C . MET A 1 116 ? -9.463 9.800 0.477 1.00 96.56 116 MET A C 1
ATOM 866 O O . MET A 1 116 ? -10.027 10.621 1.197 1.00 96.56 116 MET A O 1
ATOM 870 N N . CYS A 1 117 ? -8.705 8.826 0.986 1.00 96.38 117 CYS A N 1
ATOM 871 C CA . CYS A 1 117 ? -8.461 8.650 2.418 1.00 96.38 117 CYS A CA 1
ATOM 872 C C . CYS A 1 117 ? -7.214 9.393 2.934 1.00 96.38 117 CYS A C 1
ATOM 874 O O . CYS A 1 117 ? -6.936 9.355 4.137 1.00 96.38 117 CYS A O 1
ATOM 876 N N . CYS A 1 118 ? -6.455 10.065 2.065 1.00 95.25 118 CYS A N 1
ATOM 877 C CA . CYS A 1 118 ? -5.250 10.808 2.429 1.00 95.25 118 CYS A CA 1
ATOM 878 C C . CYS A 1 118 ? -5.572 12.262 2.802 1.00 95.25 118 CYS A C 1
ATOM 880 O O . CYS A 1 118 ? -5.559 13.154 1.961 1.00 95.25 118 CYS A O 1
ATOM 882 N N . LYS A 1 119 ? -5.797 12.517 4.098 1.00 93.19 119 LYS A N 1
ATOM 883 C CA . LYS A 1 119 ? -5.721 13.878 4.676 1.00 93.19 119 LYS A CA 1
ATOM 884 C C . LYS A 1 119 ? -4.275 14.320 4.937 1.00 93.19 119 LYS A C 1
ATOM 886 O O . LYS A 1 119 ? -3.974 15.506 4.972 1.00 93.19 119 LYS A O 1
ATOM 891 N N . TYR A 1 120 ? -3.395 13.340 5.120 1.00 93.50 120 TYR A N 1
ATOM 892 C CA . TYR A 1 120 ? -1.955 13.474 5.321 1.00 93.50 120 TYR A CA 1
ATOM 893 C C . TYR A 1 120 ? -1.225 12.537 4.347 1.00 93.50 120 TYR A C 1
ATOM 895 O O . TYR A 1 120 ? -1.863 11.822 3.570 1.00 93.50 120 TYR A O 1
ATOM 903 N N . ARG A 1 121 ? 0.114 12.468 4.438 1.00 94.12 121 ARG A N 1
ATOM 904 C CA . ARG A 1 121 ? 0.938 11.548 3.631 1.00 94.12 121 ARG A CA 1
ATOM 905 C C . ARG A 1 121 ? 0.406 10.107 3.642 1.00 94.12 121 ARG A C 1
ATOM 907 O O . ARG A 1 121 ? 0.369 9.454 2.605 1.00 94.12 121 ARG A O 1
ATOM 914 N N . VAL A 1 122 ? 0.045 9.591 4.812 1.00 95.25 122 VAL A N 1
ATOM 915 C CA . VAL A 1 122 ? -0.457 8.220 4.989 1.00 95.25 122 VAL A CA 1
ATOM 916 C C . VAL A 1 122 ? -1.984 8.270 5.131 1.00 95.25 122 VAL A C 1
ATOM 918 O O . VAL A 1 122 ? -2.470 9.186 5.802 1.00 95.25 122 VAL A O 1
ATOM 921 N N . PRO A 1 123 ? -2.742 7.329 4.531 1.00 97.06 123 PRO A N 1
ATOM 922 C CA . PRO A 1 123 ? -4.195 7.275 4.671 1.00 97.06 123 PRO A CA 1
ATOM 923 C C . PRO A 1 123 ? -4.641 7.264 6.127 1.00 97.06 123 PRO A C 1
ATOM 925 O O . PRO A 1 123 ? -3.993 6.652 6.978 1.00 97.06 123 PRO A O 1
ATOM 928 N N . GLU A 1 124 ? -5.775 7.904 6.398 1.00 97.62 124 GLU A N 1
ATOM 929 C CA . GLU A 1 124 ? -6.257 8.118 7.761 1.00 97.62 124 GLU A CA 1
ATOM 930 C C . GLU A 1 124 ? -6.440 6.807 8.541 1.00 97.62 124 GLU A C 1
ATOM 932 O O . GLU A 1 124 ? -6.061 6.740 9.704 1.00 97.62 124 GLU A O 1
ATOM 937 N N . SER A 1 125 ? -6.925 5.740 7.897 1.00 97.00 125 SER A N 1
ATOM 938 C CA . SER A 1 125 ? -7.098 4.418 8.519 1.00 97.00 125 SER A CA 1
ATOM 939 C C . SER A 1 125 ? -5.783 3.830 9.043 1.00 97.00 125 SER A C 1
ATOM 941 O O . SER A 1 125 ? -5.708 3.414 10.198 1.00 97.00 125 SER A O 1
ATOM 943 N N . ILE A 1 126 ? -4.728 3.849 8.224 1.00 97.75 126 ILE A N 1
ATOM 944 C CA . ILE A 1 126 ? -3.394 3.372 8.613 1.00 97.75 126 ILE A CA 1
ATOM 945 C C . ILE A 1 126 ? -2.784 4.297 9.665 1.00 97.75 126 ILE A C 1
ATOM 947 O O . ILE A 1 126 ? -2.199 3.831 10.640 1.00 97.75 126 ILE A O 1
ATOM 951 N N . ARG A 1 127 ? -2.931 5.613 9.488 1.00 96.88 127 ARG A N 1
ATOM 952 C CA . ARG A 1 127 ? -2.408 6.607 10.430 1.00 96.88 127 ARG A CA 1
ATOM 953 C C . ARG A 1 127 ? -2.998 6.416 11.828 1.00 96.88 127 ARG A C 1
ATOM 955 O O . ARG A 1 127 ? -2.255 6.452 12.803 1.00 96.88 127 ARG A O 1
ATOM 962 N N . GLN A 1 128 ? -4.309 6.198 11.924 1.00 97.88 128 GLN A N 1
ATOM 963 C CA . GLN A 1 128 ? -4.988 5.942 13.195 1.00 97.88 128 GLN A CA 1
ATOM 964 C C . GLN A 1 128 ? -4.535 4.621 13.818 1.00 97.88 128 GLN A C 1
ATOM 966 O O . GLN A 1 128 ? -4.220 4.598 15.004 1.00 97.88 128 GLN A O 1
ATOM 971 N N . ALA A 1 129 ? -4.400 3.554 13.023 1.00 97.12 129 ALA A N 1
ATOM 972 C CA . ALA A 1 129 ? -3.875 2.280 13.513 1.00 97.12 129 ALA A CA 1
ATOM 973 C C . ALA A 1 129 ? -2.452 2.413 14.098 1.00 97.12 129 ALA A C 1
ATOM 975 O O . ALA A 1 129 ? -2.188 1.900 15.186 1.00 97.12 129 ALA A O 1
ATOM 976 N N . ASP A 1 130 ? -1.553 3.146 13.429 1.00 95.62 130 ASP A N 1
ATOM 977 C CA . ASP A 1 130 ? -0.188 3.403 13.917 1.00 95.62 130 ASP A CA 1
ATOM 978 C C . ASP A 1 130 ? -0.190 4.230 15.217 1.00 95.62 130 ASP A C 1
ATOM 980 O O . ASP A 1 130 ? 0.521 3.892 16.165 1.00 95.62 130 ASP A O 1
ATOM 984 N N . ILE A 1 131 ? -1.035 5.265 15.313 1.00 96.25 131 ILE A N 1
ATOM 985 C CA . ILE A 1 131 ? -1.182 6.075 16.534 1.00 96.25 131 ILE A CA 1
ATOM 986 C C . ILE A 1 131 ? -1.682 5.224 17.701 1.00 96.25 131 ILE A C 1
ATOM 988 O O . ILE A 1 131 ? -1.084 5.263 18.778 1.00 96.25 131 ILE A O 1
ATOM 992 N N . SER A 1 132 ? -2.745 4.444 17.496 1.00 97.06 132 SER A N 1
ATOM 993 C CA . SER A 1 132 ? -3.317 3.583 18.531 1.00 97.06 132 SER A CA 1
ATOM 994 C C . SER A 1 132 ? -2.329 2.513 18.991 1.00 97.06 132 SER A C 1
ATOM 996 O O . SER A 1 132 ? -2.169 2.321 20.195 1.00 97.06 132 SER A O 1
ATOM 998 N N . SER A 1 133 ? -1.612 1.872 18.061 1.00 95.50 133 SER A N 1
ATOM 999 C CA . SER A 1 133 ? -0.583 0.876 18.386 1.00 95.50 133 SER A CA 1
ATOM 1000 C C . SER A 1 133 ? 0.542 1.484 19.233 1.00 95.50 133 SER A C 1
ATOM 1002 O O . SER A 1 133 ? 0.883 0.968 20.298 1.00 95.50 133 SER A O 1
ATOM 1004 N N . ARG A 1 134 ? 1.060 2.657 18.841 1.00 92.75 134 ARG A N 1
ATOM 1005 C CA . ARG A 1 134 ? 2.100 3.362 19.610 1.00 92.75 134 ARG A CA 1
ATOM 1006 C C . ARG A 1 134 ? 1.614 3.828 20.980 1.00 92.75 134 ARG A C 1
ATOM 1008 O O . ARG A 1 134 ? 2.388 3.797 21.932 1.00 92.75 134 ARG A O 1
ATOM 1015 N N . ALA A 1 135 ? 0.369 4.289 21.087 1.00 93.31 135 ALA A N 1
ATOM 1016 C CA . ALA A 1 135 ? -0.221 4.675 22.366 1.00 93.31 135 ALA A CA 1
ATOM 1017 C C . ALA A 1 135 ? -0.348 3.464 23.303 1.00 93.31 135 ALA A C 1
ATOM 1019 O O . ALA A 1 135 ? 0.012 3.558 24.474 1.00 93.31 135 ALA A O 1
ATOM 1020 N N . TYR A 1 136 ? -0.777 2.317 22.772 1.00 93.88 136 TYR A N 1
ATOM 1021 C CA . TYR A 1 136 ? -0.855 1.068 23.524 1.00 93.88 136 TYR A CA 1
ATOM 1022 C C . TYR A 1 136 ? 0.518 0.628 24.051 1.00 93.88 136 TYR A C 1
ATOM 1024 O O . TYR A 1 136 ? 0.647 0.350 25.240 1.00 93.88 136 TYR A O 1
ATOM 1032 N N . LEU A 1 137 ? 1.557 0.651 23.206 1.00 90.38 137 LEU A N 1
ATOM 1033 C CA . LEU A 1 137 ? 2.924 0.303 23.615 1.00 90.38 137 LEU A CA 1
ATOM 1034 C C . LEU A 1 137 ? 3.452 1.213 24.733 1.00 90.38 137 LEU A C 1
ATOM 1036 O O . LEU A 1 137 ? 4.007 0.716 25.707 1.00 90.38 137 LEU A O 1
ATOM 1040 N N . LYS A 1 138 ? 3.222 2.530 24.643 1.00 87.12 138 LYS A N 1
ATOM 1041 C CA . LYS A 1 138 ? 3.613 3.480 25.701 1.00 87.12 138 LYS A CA 1
ATOM 1042 C C . LYS A 1 138 ? 2.908 3.201 27.027 1.00 87.12 138 LYS A C 1
ATOM 1044 O O . LYS A 1 138 ? 3.533 3.268 28.081 1.00 87.12 138 LYS A O 1
ATOM 1049 N N . ASN A 1 139 ? 1.613 2.893 26.978 1.00 88.62 139 ASN A N 1
ATOM 1050 C CA . ASN A 1 139 ? 0.845 2.570 28.178 1.00 88.62 139 ASN A CA 1
ATOM 1051 C C . ASN A 1 139 ? 1.335 1.261 28.805 1.00 88.62 139 ASN A C 1
ATOM 1053 O O . ASN A 1 139 ? 1.504 1.198 30.019 1.00 88.62 139 ASN A O 1
ATOM 1057 N N . LEU A 1 140 ? 1.624 0.252 27.978 1.00 85.38 140 LEU A N 1
ATOM 1058 C CA . LEU A 1 140 ? 2.175 -1.021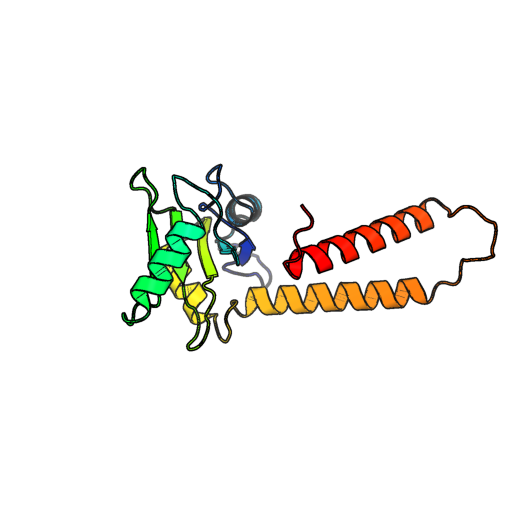 28.431 1.00 85.38 140 LEU A CA 1
ATOM 1059 C C . LEU A 1 140 ? 3.548 -0.830 29.089 1.00 85.38 140 LEU A C 1
ATOM 1061 O O . LEU A 1 140 ? 3.781 -1.350 30.175 1.00 85.38 140 LEU A O 1
ATOM 1065 N N . GLU A 1 141 ? 4.439 -0.038 28.485 1.00 79.62 141 GLU A N 1
ATOM 1066 C CA . GLU A 1 141 ? 5.724 0.331 29.091 1.00 79.62 141 GLU A CA 1
ATOM 1067 C C . GLU A 1 141 ? 5.532 1.026 30.446 1.00 79.62 141 GLU A C 1
ATOM 1069 O O . GLU A 1 141 ? 6.195 0.654 31.414 1.00 79.62 141 GLU A O 1
ATOM 1074 N N . GLY A 1 142 ? 4.589 1.970 30.537 1.00 74.75 142 GLY A N 1
ATOM 1075 C CA . GLY A 1 142 ? 4.242 2.660 31.780 1.00 74.75 142 GLY A CA 1
ATOM 1076 C C . GLY A 1 142 ? 3.749 1.716 32.880 1.00 74.75 142 GLY A C 1
ATOM 1077 O O . GLY A 1 142 ? 4.226 1.799 34.010 1.00 74.75 142 GLY A O 1
ATOM 1078 N N . SER A 1 143 ? 2.859 0.774 32.554 1.00 74.88 143 SER A N 1
ATOM 1079 C CA . SER A 1 1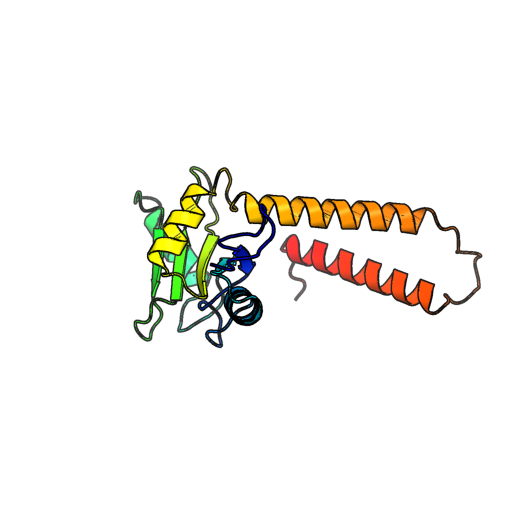43 ? 2.377 -0.244 33.499 1.00 74.88 143 SER A CA 1
ATOM 1080 C C . SER A 1 143 ? 3.485 -1.210 33.929 1.00 74.88 143 SER A C 1
ATOM 1082 O O . SER A 1 143 ? 3.602 -1.533 35.107 1.00 74.88 143 SER A O 1
ATOM 1084 N N . LEU A 1 144 ? 4.357 -1.622 33.006 1.00 68.25 144 LEU A N 1
ATOM 1085 C CA . LEU A 1 144 ? 5.494 -2.491 33.317 1.00 68.25 144 LEU A CA 1
ATOM 1086 C C . LEU A 1 144 ? 6.572 -1.777 34.149 1.00 68.25 144 LEU A C 1
ATOM 1088 O O . LEU A 1 144 ? 7.338 -2.440 34.842 1.00 68.25 144 LEU A O 1
ATOM 1092 N N . MET A 1 145 ? 6.695 -0.448 34.062 1.00 58.56 145 MET A N 1
ATOM 1093 C CA . MET A 1 145 ? 7.609 0.337 34.908 1.00 58.56 145 MET A CA 1
ATOM 1094 C C . MET A 1 145 ? 7.084 0.537 36.337 1.00 58.56 145 MET A C 1
ATOM 1096 O O . MET A 1 145 ? 7.874 0.846 37.224 1.00 58.56 145 MET A O 1
ATOM 1100 N N . GLN A 1 146 ? 5.785 0.335 36.574 1.00 57.22 146 GLN A N 1
ATOM 1101 C CA . GLN A 1 146 ? 5.169 0.437 37.902 1.00 57.22 146 GLN A CA 1
ATOM 1102 C C . GLN A 1 146 ? 5.233 -0.866 38.714 1.00 57.22 146 GLN A C 1
ATOM 1104 O O . GLN A 1 146 ? 4.907 -0.844 39.898 1.00 57.22 146 GLN A O 1
ATOM 1109 N N . HIS A 1 147 ? 5.683 -1.983 38.129 1.00 49.56 147 HIS A N 1
ATOM 1110 C CA . HIS A 1 147 ? 5.976 -3.204 38.882 1.00 49.56 147 HIS A CA 1
ATOM 1111 C C . HIS A 1 147 ? 7.401 -3.143 39.462 1.00 49.56 147 HIS A C 1
ATOM 1113 O O . HIS A 1 147 ? 8.372 -3.177 38.699 1.00 49.56 147 HIS A O 1
ATOM 1119 N N . PRO A 1 148 ? 7.563 -3.056 40.797 1.00 46.12 148 PRO A N 1
ATOM 1120 C CA . PRO A 1 148 ? 8.870 -3.058 41.422 1.00 46.12 148 PRO A CA 1
ATOM 1121 C C . PRO A 1 148 ? 9.357 -4.499 41.502 1.00 46.12 148 PRO A C 1
ATOM 1123 O O . PRO A 1 148 ? 8.886 -5.297 42.306 1.00 46.12 148 PRO A O 1
ATOM 1126 N N . SER A 1 149 ? 10.338 -4.840 40.686 1.00 54.75 149 SER A N 1
ATOM 1127 C CA . SER A 1 149 ? 11.175 -5.994 40.978 1.00 54.75 149 SER A CA 1
ATOM 1128 C C . SER A 1 149 ? 12.548 -5.761 40.385 1.00 54.75 149 SER A C 1
ATOM 1130 O O . SER A 1 149 ? 12.831 -6.159 39.262 1.00 54.75 149 SER A O 1
ATOM 1132 N N . ASN A 1 150 ? 13.371 -5.061 41.154 1.00 45.81 150 ASN A N 1
ATOM 1133 C CA . ASN A 1 150 ? 14.815 -5.213 41.121 1.00 45.81 150 ASN A CA 1
ATOM 1134 C C . ASN A 1 150 ? 15.298 -5.033 42.561 1.00 45.81 150 ASN A C 1
ATOM 1136 O O . ASN A 1 150 ? 15.760 -3.964 42.953 1.00 45.81 150 ASN A O 1
ATOM 1140 N N . GLU A 1 151 ? 15.148 -6.088 43.366 1.00 52.66 151 GLU A N 1
ATOM 1141 C CA . GLU A 1 151 ? 16.101 -6.290 44.454 1.00 52.66 151 GLU A CA 1
ATOM 1142 C C . GLU A 1 151 ? 17.454 -6.608 43.795 1.00 52.66 151 GLU A C 1
ATOM 1144 O O . GLU A 1 151 ? 17.516 -7.518 42.961 1.00 52.66 151 GLU A O 1
ATOM 1149 N N . PRO A 1 152 ? 18.531 -5.863 44.092 1.00 43.22 152 PRO A N 1
ATOM 1150 C CA . PRO A 1 152 ? 19.833 -6.132 43.500 1.00 43.22 152 PRO A CA 1
ATOM 1151 C C . PRO A 1 152 ? 20.320 -7.530 43.919 1.00 43.22 152 PRO A C 1
ATOM 1153 O O . PRO A 1 152 ? 20.519 -7.785 45.103 1.00 43.22 152 PRO A O 1
ATOM 1156 N N . GLY A 1 153 ? 20.508 -8.429 42.944 1.00 55.50 153 GLY A N 1
ATOM 1157 C CA . GLY A 1 153 ? 21.146 -9.741 43.143 1.00 55.50 153 GLY A CA 1
ATOM 1158 C C . GLY A 1 153 ? 20.309 -10.990 42.834 1.00 55.50 153 GLY A C 1
ATOM 1159 O O . GLY A 1 153 ? 20.848 -12.087 42.950 1.00 55.50 153 GLY A O 1
ATOM 1160 N N . LYS A 1 154 ? 19.037 -10.875 42.425 1.00 54.78 154 LYS A N 1
ATOM 1161 C CA . LYS A 1 154 ? 18.239 -12.027 41.951 1.00 54.78 154 LYS A CA 1
ATOM 1162 C C . LYS A 1 154 ? 18.179 -12.071 40.425 1.00 54.78 154 LYS A C 1
ATOM 1164 O O . LYS A 1 154 ? 17.911 -11.050 39.793 1.00 54.78 154 LYS A O 1
ATOM 1169 N N . GLU A 1 155 ? 18.416 -13.250 39.847 1.00 59.88 155 GLU A N 1
ATOM 1170 C CA . GLU A 1 155 ? 18.158 -13.482 38.424 1.00 59.88 155 GLU A CA 1
ATOM 1171 C C . GLU A 1 155 ? 16.666 -13.270 38.113 1.00 59.88 155 GLU A C 1
ATOM 1173 O O . GLU A 1 155 ? 15.818 -13.628 38.940 1.00 59.88 155 GLU A O 1
ATOM 1178 N N . PRO A 1 156 ? 16.327 -12.673 36.955 1.00 61.16 156 PRO A N 1
ATOM 1179 C CA . PRO A 1 156 ? 14.940 -12.435 36.589 1.00 61.16 156 PRO A CA 1
ATOM 1180 C C . PRO A 1 156 ? 14.180 -13.758 36.436 1.00 61.16 156 PRO A C 1
ATOM 1182 O O . PRO A 1 156 ? 14.689 -14.696 35.824 1.00 61.16 156 PRO A O 1
ATOM 1185 N N . SER A 1 157 ? 12.941 -13.823 36.923 1.00 70.19 157 SER A N 1
ATOM 1186 C CA . SER A 1 157 ? 12.029 -14.923 36.588 1.00 70.19 157 SER A CA 1
ATOM 1187 C C . SER A 1 157 ? 11.767 -14.978 35.075 1.00 70.19 157 SER A C 1
ATOM 1189 O O . SER A 1 157 ? 11.954 -13.983 34.371 1.00 70.19 157 SER A O 1
ATOM 1191 N N . GLU A 1 158 ? 11.290 -16.113 34.552 1.00 68.62 158 GLU A N 1
ATOM 1192 C CA . GLU A 1 158 ? 10.976 -16.256 33.117 1.00 68.62 158 GLU A CA 1
ATOM 1193 C C . GLU A 1 158 ? 10.021 -15.161 32.607 1.00 68.62 158 GLU A C 1
ATOM 1195 O O . GLU A 1 158 ? 10.248 -14.594 31.536 1.00 68.62 158 GLU A O 1
ATOM 1200 N N . ASP A 1 159 ? 9.027 -14.770 33.410 1.00 60.91 159 ASP A N 1
ATOM 1201 C CA . ASP A 1 159 ? 8.095 -13.679 33.092 1.00 60.91 159 ASP A CA 1
ATOM 1202 C C . ASP A 1 159 ? 8.791 -12.309 33.017 1.00 60.91 159 ASP A C 1
ATOM 1204 O O . ASP A 1 159 ? 8.508 -11.483 32.138 1.00 60.91 159 ASP A O 1
ATOM 1208 N N . GLN A 1 160 ? 9.752 -12.056 33.910 1.00 62.88 160 GLN A N 1
ATOM 1209 C CA . GLN A 1 160 ? 10.569 -10.843 33.883 1.00 62.88 160 GLN A CA 1
ATOM 1210 C C . GLN A 1 160 ? 11.515 -10.853 32.678 1.00 62.88 160 GLN A C 1
ATOM 1212 O O . GLN A 1 160 ? 11.665 -9.831 32.005 1.00 62.88 160 GLN A O 1
ATOM 1217 N N . GLN A 1 161 ? 12.095 -12.007 32.346 1.00 71.44 161 GLN A N 1
ATOM 1218 C CA . GLN A 1 161 ? 12.964 -12.181 31.186 1.00 71.44 161 GLN A CA 1
ATOM 1219 C C . GLN A 1 161 ? 12.193 -11.981 29.872 1.00 71.44 161 GLN A C 1
ATOM 1221 O O . GLN A 1 161 ? 12.677 -11.294 28.968 1.00 71.44 161 GLN A O 1
ATOM 1226 N N . MET A 1 162 ? 10.964 -12.496 29.780 1.00 67.62 162 MET A N 1
ATOM 1227 C CA . MET A 1 162 ? 10.052 -12.268 28.657 1.00 67.62 162 MET A CA 1
ATOM 1228 C C . MET A 1 162 ? 9.704 -10.781 28.521 1.00 67.62 162 MET A C 1
ATOM 1230 O O . MET A 1 162 ? 9.786 -10.223 27.427 1.00 67.62 162 MET A O 1
ATOM 1234 N N . THR A 1 163 ? 9.416 -10.108 29.636 1.00 66.31 163 THR A N 1
ATOM 1235 C CA . THR A 1 163 ? 9.147 -8.664 29.674 1.00 66.31 163 THR A CA 1
ATOM 1236 C C . THR A 1 163 ? 10.357 -7.840 29.213 1.00 66.31 163 THR A C 1
ATOM 1238 O O . THR A 1 163 ? 10.215 -6.903 28.424 1.00 66.31 163 THR A O 1
ATOM 1241 N N . ILE A 1 164 ? 11.568 -8.196 29.654 1.00 70.00 164 ILE A N 1
ATOM 1242 C CA . ILE A 1 164 ? 12.828 -7.567 29.224 1.00 70.00 164 ILE A CA 1
ATOM 1243 C C . ILE A 1 164 ? 13.061 -7.780 27.721 1.00 70.00 164 ILE A C 1
ATOM 1245 O O . ILE A 1 164 ? 13.457 -6.847 27.015 1.00 70.00 164 ILE A O 1
ATOM 1249 N N . ASN A 1 165 ? 12.784 -8.982 27.213 1.00 72.69 165 ASN A N 1
ATOM 1250 C CA . ASN A 1 165 ? 12.919 -9.307 25.796 1.00 72.69 165 ASN A CA 1
ATOM 1251 C C . ASN A 1 165 ? 11.909 -8.531 24.936 1.00 72.69 165 ASN A C 1
ATOM 1253 O O . ASN A 1 165 ? 12.311 -7.942 23.933 1.00 72.69 165 ASN A O 1
ATOM 1257 N N . LEU A 1 166 ? 10.643 -8.431 25.363 1.00 65.94 166 LEU A N 1
ATOM 1258 C CA . LEU A 1 166 ? 9.635 -7.581 24.716 1.00 65.94 166 LEU A CA 1
ATOM 1259 C C . LEU A 1 166 ? 10.065 -6.106 24.701 1.00 65.94 166 LEU A C 1
ATOM 1261 O O . LEU A 1 166 ? 9.998 -5.463 23.655 1.00 65.94 166 LEU A O 1
ATOM 1265 N N . ARG A 1 167 ? 10.589 -5.580 25.819 1.00 64.62 167 ARG A N 1
ATOM 1266 C CA . ARG A 1 167 ? 11.132 -4.209 25.896 1.00 64.62 167 ARG A CA 1
ATOM 1267 C C . ARG A 1 167 ? 12.278 -3.975 24.912 1.00 64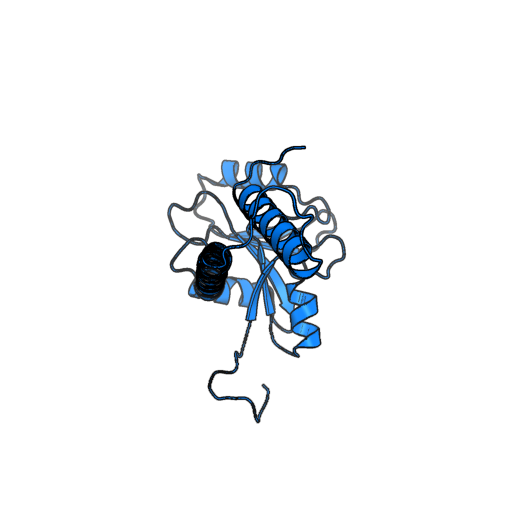.62 167 ARG A C 1
ATOM 1269 O O . ARG A 1 167 ? 12.339 -2.916 24.286 1.00 64.62 167 ARG A O 1
ATOM 1276 N N . ARG A 1 168 ? 13.201 -4.933 24.765 1.00 67.56 168 ARG A N 1
ATOM 1277 C CA . ARG A 1 168 ? 14.284 -4.844 23.769 1.00 67.56 168 ARG A CA 1
ATOM 1278 C C . ARG A 1 168 ? 13.723 -4.832 22.350 1.00 67.56 168 ARG A C 1
ATOM 1280 O O . ARG A 1 168 ? 14.137 -3.994 21.555 1.00 67.56 168 ARG A O 1
ATOM 1287 N N . TRP A 1 169 ? 12.761 -5.701 22.055 1.00 62.81 169 TRP A N 1
ATOM 1288 C CA . TRP A 1 169 ? 12.167 -5.831 20.724 1.00 62.81 169 TRP A CA 1
ATOM 1289 C C . TRP A 1 169 ? 11.413 -4.565 20.284 1.00 62.81 169 TRP A C 1
ATOM 1291 O O . TRP A 1 169 ? 11.664 -4.045 19.199 1.00 62.81 169 TRP A O 1
ATOM 1301 N N . VAL A 1 170 ? 10.583 -3.996 21.166 1.00 61.25 170 VAL A N 1
ATOM 1302 C CA . VAL A 1 170 ? 9.843 -2.744 20.910 1.00 61.25 170 VAL A CA 1
ATOM 1303 C C . VAL A 1 170 ? 10.793 -1.562 20.670 1.00 61.25 170 VAL A C 1
ATOM 1305 O O . VAL A 1 170 ? 10.588 -0.757 19.756 1.00 61.25 170 VAL A O 1
ATOM 1308 N N . ASN A 1 171 ? 11.882 -1.472 21.441 1.00 55.34 171 ASN A N 1
ATOM 1309 C CA . ASN A 1 171 ? 12.894 -0.433 21.242 1.00 55.34 171 ASN A CA 1
ATOM 1310 C C . ASN A 1 171 ? 13.667 -0.611 19.929 1.00 55.34 171 ASN A C 1
ATOM 1312 O O . ASN A 1 171 ? 13.932 0.374 19.236 1.00 55.34 171 ASN A O 1
ATOM 1316 N N . LEU A 1 172 ? 13.983 -1.849 19.546 1.00 54.38 172 LEU A N 1
ATOM 1317 C CA . LEU A 1 172 ? 14.588 -2.157 18.251 1.00 54.38 172 LEU A CA 1
ATOM 1318 C C . LEU A 1 172 ? 13.677 -1.718 17.095 1.00 54.38 172 LEU A C 1
ATOM 1320 O O . LEU A 1 172 ? 14.133 -0.965 16.234 1.00 54.38 172 LEU A O 1
ATOM 1324 N N . GLU A 1 173 ? 12.387 -2.059 17.104 1.00 49.41 173 GLU A N 1
ATOM 1325 C CA . GLU A 1 173 ? 11.448 -1.629 16.054 1.00 49.41 173 GLU A CA 1
ATOM 1326 C C . GLU A 1 173 ? 11.268 -0.105 15.988 1.00 49.41 173 GLU A C 1
ATOM 1328 O O . GLU A 1 173 ? 11.218 0.474 14.902 1.00 49.41 173 GLU A O 1
ATOM 1333 N N . SER A 1 174 ? 11.235 0.578 17.136 1.00 44.12 174 SER A N 1
ATOM 1334 C CA . SER A 1 174 ? 11.206 2.048 17.203 1.00 44.12 174 SER A CA 1
ATOM 1335 C C . SER A 1 174 ? 12.452 2.683 16.569 1.00 44.12 174 SER A C 1
ATOM 1337 O O . SER A 1 174 ? 12.372 3.742 15.936 1.00 44.12 174 SER A O 1
ATOM 1339 N N . THR A 1 175 ? 13.602 2.016 16.683 1.00 45.75 175 THR A N 1
ATOM 1340 C CA . THR A 1 175 ? 14.874 2.448 16.088 1.00 45.75 175 THR A CA 1
ATOM 1341 C C . THR A 1 175 ? 14.895 2.197 14.575 1.00 45.75 175 THR A C 1
ATOM 1343 O O . THR A 1 175 ? 15.262 3.094 13.812 1.00 45.75 175 THR A O 1
ATOM 1346 N N . TYR A 1 176 ? 14.386 1.043 14.130 1.00 42.41 176 TYR A N 1
ATOM 1347 C CA . TYR A 1 176 ? 14.196 0.711 12.712 1.00 42.41 176 TYR A CA 1
ATOM 1348 C C . TYR A 1 176 ? 13.195 1.652 12.019 1.00 42.41 176 TYR A C 1
ATOM 1350 O O . TYR A 1 176 ? 13.460 2.151 10.924 1.00 42.41 176 TYR A O 1
ATOM 1358 N N . ALA A 1 177 ? 12.084 1.994 12.678 1.00 40.16 177 ALA A N 1
ATOM 1359 C CA . ALA A 1 177 ? 11.083 2.932 12.162 1.00 40.16 177 ALA A CA 1
ATOM 1360 C C . ALA A 1 177 ? 11.615 4.372 12.005 1.00 40.16 177 ALA A C 1
ATOM 1362 O O . ALA A 1 177 ? 11.072 5.147 11.215 1.00 40.16 177 ALA A O 1
ATOM 1363 N N . LYS A 1 178 ? 12.689 4.735 12.724 1.00 40.38 178 LYS A N 1
ATOM 1364 C CA . LYS A 1 178 ? 13.382 6.033 12.620 1.00 40.38 178 LYS A CA 1
ATOM 1365 C C . LYS A 1 178 ? 14.500 6.054 11.569 1.00 40.38 178 LYS A C 1
ATOM 1367 O O . LYS A 1 178 ? 15.186 7.065 11.447 1.00 40.38 178 LYS A O 1
ATOM 1372 N N . GLY A 1 179 ? 14.675 4.985 10.789 1.00 38.25 179 GLY A N 1
ATOM 1373 C CA . GLY A 1 179 ? 15.581 4.977 9.637 1.00 38.25 179 GLY A CA 1
ATOM 1374 C C . GLY A 1 179 ? 17.073 5.018 9.979 1.00 38.25 179 GLY A C 1
ATOM 1375 O O . GLY A 1 179 ? 17.875 5.318 9.099 1.00 38.25 179 GLY A O 1
ATOM 1376 N N . ARG A 1 180 ? 17.473 4.705 11.219 1.00 37.94 180 ARG A N 1
ATOM 1377 C CA . ARG A 1 180 ? 18.870 4.355 11.511 1.00 37.94 180 ARG A CA 1
ATOM 1378 C C . ARG A 1 180 ? 19.041 2.862 11.268 1.00 37.94 180 ARG A C 1
ATOM 1380 O O . ARG A 1 180 ? 18.881 2.060 12.181 1.00 37.94 180 ARG A O 1
ATOM 1387 N N . ALA A 1 181 ? 19.333 2.504 10.023 1.00 31.75 181 ALA A N 1
ATOM 1388 C CA . ALA A 1 181 ? 19.945 1.217 9.741 1.00 31.75 181 ALA A CA 1
ATOM 1389 C C . ALA A 1 181 ? 21.350 1.236 10.363 1.00 31.75 181 ALA A C 1
ATOM 1391 O O . ALA A 1 181 ? 22.203 2.016 9.949 1.00 31.75 181 ALA A O 1
ATOM 1392 N N . VAL A 1 182 ? 21.564 0.432 11.401 1.00 33.88 182 VAL A N 1
ATOM 1393 C CA . VAL A 1 182 ? 22.890 -0.116 11.692 1.00 33.88 182 VAL A CA 1
ATOM 1394 C C . VAL A 1 182 ? 22.847 -1.512 11.105 1.00 33.88 182 VAL A C 1
ATOM 1396 O O . VAL A 1 182 ? 22.382 -2.408 11.800 1.00 33.88 182 VAL A O 1
ATOM 1399 N N . ILE A 1 183 ? 23.099 -1.625 9.797 1.00 34.78 183 ILE A N 1
ATOM 1400 C CA . ILE A 1 183 ? 24.195 -2.368 9.142 1.00 34.78 183 ILE A CA 1
ATOM 1401 C C . ILE A 1 183 ? 24.270 -1.871 7.694 1.00 34.78 183 ILE A C 1
ATOM 1403 O O . ILE A 1 183 ? 23.184 -1.667 7.101 1.00 34.78 183 ILE A O 1
#

Organism: Acorus calamus (NCBI:txid4465)

InterPro domains:
  IPR007581 Endonuclease V [PF04493] (9-130)
  IPR007581 Endonuclease V [PTHR28511] (1-141)